Protein AF-A0A3S4AS84-F1 (afdb_monomer)

InterPro domains:
  IPR013962 DASH complex subunit Dam1 [PF08653] (56-110)
  IPR013962 DASH complex subunit Dam1 [PTHR28113] (13-136)

pLDDT: mean 73.97, std 17.54, range [44.81, 98.19]

Secondary structure (DSSP, 8-state):
-------PPP--------------S-----SSSHHHHHHHHHHH-TT-SSTTGGGHHHHHHHHHHHHHHHHHHHHHHHHHHHHHHHHHHHHHHHHHHHHHHHH---TTS--HHHHHHHHHHHHHHHHHHHHHHHHHHHHTTTS---

Organism: NCBI:txid2587410

Solvent-accessible surface area (backbone atoms only — not comparable to full-atom values): 9344 Å² total; per-residue (Å²): 142,79,91,79,83,91,80,84,88,84,81,74,87,77,79,79,82,86,80,86,84,77,79,94,61,86,92,62,99,80,81,73,60,66,68,56,49,54,55,54,52,53,75,72,46,99,75,64,95,47,78,66,67,72,44,52,68,58,52,52,53,48,50,51,54,48,51,54,48,50,55,52,50,54,52,50,51,54,53,49,53,52,51,51,55,47,49,54,52,51,51,52,51,52,48,53,50,50,53,47,64,74,73,48,88,61,90,88,49,94,42,76,63,57,56,50,53,50,52,52,51,51,52,50,51,54,51,52,51,55,48,49,56,56,51,55,68,57,53,66,75,74,70,79,81,133

Mean predicted aligned error: 19.79 Å

Sequence (146 aa):
MAHDGQQPPNPQRRARSTSRSRPTTPLRPSSRSSFRESARSSVQGDSASFPLNAFEPAFAELSDAVADLEANMMHFQLMHESLARFSESFASFLYGLNMNAFCVDFPEGPMTESFRRMKLREEEQQNTSRLAERTAGDVDTETTFM

Foldseek 3Di:
DDDDDDDDDDDDDDPPPPDDDDPPPDPDPDDDVPVVVLLVVLVVDPDDPDSCVSCVVVVVVVVVVVVVVVVVVVVVVVVVVVVVVVCVVVVVVVVVVVVVVVPDDDPPDDDPVNVVVVVVVVVVVVVVVVVVVVVVVVVVVPPPDD

Radius of gyration: 39.07 Å; Cα contacts (8 Å, |Δi|>4): 10; chains: 1; bounding box: 56×68×126 Å

Structure (mmCIF, N/CA/C/O backbone):
data_AF-A0A3S4AS84-F1
#
_entry.id   AF-A0A3S4AS84-F1
#
loop_
_atom_site.group_PDB
_atom_site.id
_atom_site.type_symbol
_atom_site.label_atom_id
_atom_site.label_alt_id
_atom_site.label_comp_id
_atom_site.label_asym_id
_atom_site.label_entity_id
_atom_site.label_seq_id
_atom_site.pdbx_PDB_ins_code
_atom_site.Cartn_x
_atom_site.Cartn_y
_atom_site.Cartn_z
_atom_site.occupancy
_atom_site.B_iso_or_equiv
_atom_site.auth_seq_id
_atom_site.auth_comp_id
_atom_site.auth_asym_id
_atom_site.auth_atom_id
_atom_site.pdbx_PDB_model_num
ATOM 1 N N . MET A 1 1 ? 29.010 -47.053 25.402 1.00 47.22 1 MET A N 1
ATOM 2 C CA . MET A 1 1 ? 29.630 -45.907 26.097 1.00 47.22 1 MET A CA 1
ATOM 3 C C . MET A 1 1 ? 30.829 -45.453 25.286 1.00 47.22 1 MET A C 1
ATOM 5 O O . MET A 1 1 ? 31.869 -46.086 25.354 1.00 47.22 1 MET A O 1
ATOM 9 N N . ALA A 1 2 ? 30.654 -44.408 24.487 1.00 44.81 2 ALA A N 1
ATOM 10 C CA . ALA A 1 2 ? 31.737 -43.609 23.929 1.00 44.81 2 ALA A CA 1
ATOM 11 C C . ALA A 1 2 ? 31.167 -42.193 23.798 1.00 44.81 2 ALA A C 1
ATOM 13 O O . ALA A 1 2 ? 30.209 -41.976 23.060 1.00 44.81 2 ALA A O 1
ATOM 14 N N . HIS A 1 3 ? 31.659 -41.297 24.651 1.00 46.09 3 HIS A N 1
ATOM 15 C CA . HIS A 1 3 ? 31.391 -39.867 24.601 1.00 46.09 3 HIS A CA 1
ATOM 16 C C . HIS A 1 3 ? 32.091 -39.302 23.371 1.00 46.09 3 HIS A C 1
ATOM 18 O O . HIS A 1 3 ? 33.303 -39.475 23.264 1.00 46.09 3 HIS A O 1
ATOM 24 N N . ASP A 1 4 ? 31.362 -38.605 22.500 1.00 47.41 4 ASP A N 1
ATOM 25 C CA . ASP A 1 4 ? 31.987 -37.753 21.494 1.00 47.41 4 ASP A CA 1
ATOM 26 C C . ASP A 1 4 ? 31.524 -36.304 21.658 1.00 47.41 4 ASP A C 1
ATOM 28 O O . ASP A 1 4 ? 30.379 -36.020 22.020 1.00 47.41 4 ASP A O 1
ATOM 32 N N . GLY A 1 5 ? 32.503 -35.417 21.539 1.00 49.56 5 GLY A N 1
ATOM 33 C CA . GLY A 1 5 ? 32.521 -34.082 22.108 1.00 49.56 5 GLY A CA 1
ATOM 34 C C . GLY A 1 5 ? 31.694 -33.051 21.349 1.00 49.56 5 GLY A C 1
ATOM 35 O O . GLY A 1 5 ? 31.587 -33.036 20.127 1.00 49.56 5 GLY A O 1
ATOM 36 N N . GLN A 1 6 ? 31.156 -32.129 22.135 1.00 48.81 6 GLN A N 1
ATOM 37 C CA . GLN A 1 6 ? 30.433 -30.934 21.736 1.00 48.81 6 GLN A CA 1
ATOM 38 C C . GLN A 1 6 ? 31.355 -29.921 21.025 1.00 48.81 6 GLN A C 1
ATOM 40 O O . GLN A 1 6 ? 32.335 -29.461 21.610 1.00 48.81 6 GLN A O 1
ATOM 45 N N . GLN A 1 7 ? 30.994 -29.483 19.816 1.00 54.91 7 GLN A N 1
ATOM 46 C CA . GLN A 1 7 ? 31.508 -28.247 19.210 1.00 54.91 7 GLN A CA 1
ATOM 47 C C . GLN A 1 7 ? 30.380 -27.552 18.425 1.00 54.91 7 GLN A C 1
ATOM 49 O O . GLN A 1 7 ? 29.886 -28.122 17.452 1.00 54.91 7 GLN A O 1
ATOM 54 N N . PRO A 1 8 ? 29.927 -26.344 18.814 1.00 62.72 8 PRO A N 1
ATOM 55 C CA . PRO A 1 8 ? 28.968 -25.590 18.013 1.00 62.72 8 PRO A CA 1
ATOM 56 C C . PRO A 1 8 ? 29.693 -24.745 16.946 1.00 62.72 8 PRO A C 1
ATOM 58 O O . PRO A 1 8 ? 30.693 -24.093 17.264 1.00 62.72 8 PRO A O 1
ATOM 61 N N . PRO A 1 9 ? 29.201 -24.677 15.695 1.00 58.25 9 PRO A N 1
ATOM 62 C CA . PRO A 1 9 ? 29.734 -23.747 14.710 1.00 58.25 9 PRO A CA 1
ATOM 63 C C . PRO A 1 9 ? 29.233 -22.324 14.991 1.00 58.25 9 PRO A C 1
ATOM 65 O O . PRO A 1 9 ? 2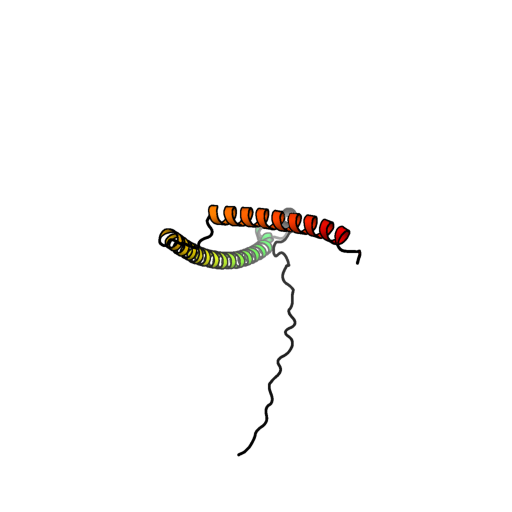8.035 -22.066 15.081 1.00 58.25 9 PRO A O 1
ATOM 68 N N . ASN A 1 10 ? 30.180 -21.398 15.111 1.00 57.09 10 ASN A N 1
ATOM 69 C CA . ASN A 1 10 ? 29.984 -19.956 15.222 1.00 57.09 10 ASN A CA 1
ATOM 70 C C . ASN A 1 10 ? 29.848 -19.330 13.819 1.00 57.09 10 ASN A C 1
ATOM 72 O O . ASN A 1 10 ? 30.829 -19.366 13.071 1.00 57.09 10 ASN A O 1
ATOM 76 N N . PRO A 1 11 ? 28.720 -18.695 13.446 1.00 51.12 11 PRO A N 1
ATOM 77 C CA . PRO A 1 11 ? 28.647 -17.887 12.243 1.00 51.12 11 PRO A CA 1
ATOM 78 C C . PRO A 1 11 ? 28.578 -16.399 12.605 1.00 51.12 11 PRO A C 1
ATOM 80 O O . PRO A 1 11 ? 27.535 -15.839 12.930 1.00 51.12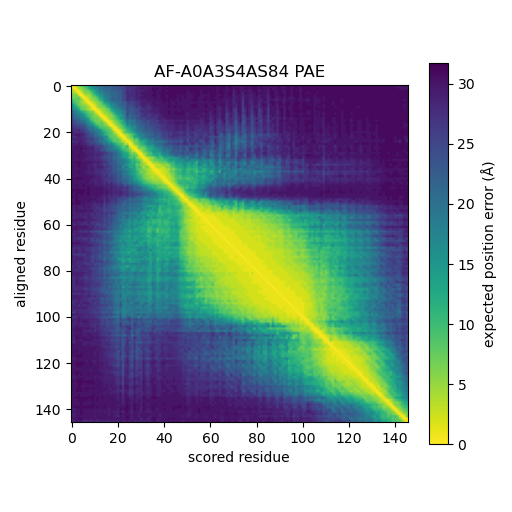 11 PRO A O 1
ATOM 83 N N . GLN A 1 12 ? 29.755 -15.782 12.527 1.00 54.12 12 GLN A N 1
ATOM 84 C CA . GLN A 1 12 ? 30.024 -14.502 11.870 1.00 54.12 12 GLN A CA 1
ATOM 85 C C . GLN A 1 12 ? 28.944 -13.406 11.958 1.00 54.12 12 GLN A C 1
ATOM 87 O O . GLN A 1 12 ? 27.912 -13.416 11.287 1.00 54.12 12 GLN A O 1
ATOM 92 N N . ARG A 1 13 ? 29.313 -12.361 12.711 1.00 47.72 13 ARG A N 1
ATOM 93 C CA . ARG A 1 13 ? 28.830 -10.975 12.638 1.00 47.72 13 ARG A CA 1
ATOM 94 C C . ARG A 1 13 ? 28.326 -10.594 11.236 1.00 47.72 13 ARG A C 1
ATOM 96 O O . ARG A 1 13 ? 29.115 -10.267 10.352 1.00 47.72 13 ARG A O 1
ATOM 103 N N . ARG A 1 14 ? 27.004 -10.536 11.060 1.00 47.28 14 ARG A N 1
ATOM 104 C CA . ARG A 1 14 ? 26.385 -9.834 9.930 1.00 47.28 14 ARG A CA 1
ATOM 105 C C . ARG A 1 14 ? 26.573 -8.331 10.130 1.00 47.28 14 ARG A C 1
ATOM 107 O O . ARG A 1 14 ? 25.855 -7.706 10.907 1.00 47.28 14 ARG A O 1
ATOM 114 N N . ALA A 1 15 ? 27.552 -7.758 9.434 1.00 49.78 15 ALA A N 1
ATOM 115 C CA . ALA A 1 15 ? 27.653 -6.319 9.250 1.00 49.78 15 ALA A CA 1
ATOM 116 C C . ALA A 1 15 ? 26.365 -5.832 8.567 1.00 49.78 15 ALA A C 1
ATOM 118 O O . ALA A 1 15 ? 26.088 -6.155 7.413 1.00 49.78 15 ALA A O 1
ATOM 119 N N . ARG A 1 16 ? 25.531 -5.106 9.314 1.00 49.31 16 ARG A N 1
ATOM 120 C CA . ARG A 1 16 ? 24.284 -4.524 8.820 1.00 49.31 16 ARG A CA 1
ATOM 121 C C . ARG A 1 16 ? 24.652 -3.321 7.954 1.00 49.31 16 ARG A C 1
ATOM 123 O O . ARG A 1 16 ? 24.879 -2.233 8.467 1.00 49.31 16 ARG A O 1
ATOM 130 N N . SER A 1 17 ? 24.753 -3.537 6.647 1.00 51.75 17 SER A N 1
ATOM 131 C CA . SER A 1 17 ? 24.924 -2.484 5.647 1.00 51.75 17 SER A CA 1
ATOM 132 C C . SER A 1 17 ? 23.701 -1.559 5.653 1.00 51.75 17 SER A C 1
ATOM 134 O O . SER A 1 17 ? 22.701 -1.807 4.977 1.00 51.75 17 SER A O 1
ATOM 136 N N . THR A 1 18 ? 23.749 -0.490 6.440 1.00 57.78 18 THR A N 1
ATOM 137 C CA . THR A 1 18 ? 22.790 0.615 6.370 1.00 57.78 18 THR A CA 1
ATOM 138 C C . THR A 1 18 ? 23.146 1.491 5.170 1.00 57.78 18 THR A C 1
ATOM 140 O O . THR A 1 18 ? 23.783 2.528 5.317 1.00 57.78 18 THR A O 1
ATOM 143 N N . SER A 1 19 ? 22.784 1.061 3.960 1.00 57.16 19 SER A N 1
ATOM 144 C CA . SER A 1 19 ? 22.969 1.864 2.745 1.00 57.16 19 SER A CA 1
ATOM 145 C C . SER A 1 19 ? 21.703 1.889 1.889 1.00 57.16 19 SER A C 1
ATOM 147 O O . SER A 1 19 ? 21.710 1.427 0.751 1.00 57.16 19 SER A O 1
ATOM 149 N N . ARG A 1 20 ? 20.579 2.392 2.415 1.00 56.12 20 ARG A N 1
ATOM 150 C CA . ARG A 1 20 ? 19.375 2.612 1.591 1.00 56.12 20 ARG A CA 1
ATOM 151 C C . ARG A 1 20 ? 18.596 3.863 1.990 1.00 56.12 20 ARG A C 1
ATOM 153 O O . ARG A 1 20 ? 17.619 3.791 2.720 1.00 56.12 20 ARG A O 1
ATOM 160 N N . SER A 1 21 ? 19.019 4.990 1.431 1.00 54.78 21 SER A N 1
ATOM 161 C CA . SER A 1 21 ? 18.160 6.143 1.126 1.00 54.78 21 SER A CA 1
ATOM 162 C C . SER A 1 21 ? 18.843 7.014 0.070 1.00 54.78 21 SER A C 1
ATOM 164 O O . SER A 1 21 ? 19.108 8.194 0.273 1.00 54.78 21 SER A O 1
ATOM 166 N N . ARG A 1 22 ? 19.177 6.422 -1.084 1.00 58.25 22 ARG A N 1
ATOM 167 C CA . ARG A 1 22 ? 19.473 7.225 -2.273 1.00 58.25 22 ARG A CA 1
ATOM 168 C C . ARG A 1 22 ? 18.142 7.453 -2.991 1.00 58.25 22 ARG A C 1
ATOM 170 O O . ARG A 1 22 ? 17.546 6.462 -3.406 1.00 58.25 22 ARG A O 1
ATOM 177 N N . PRO A 1 23 ? 17.653 8.697 -3.114 1.00 62.38 23 PRO A N 1
ATOM 178 C CA . PRO A 1 23 ? 16.468 8.985 -3.910 1.00 62.38 23 PRO A CA 1
ATOM 179 C C . PRO A 1 23 ? 16.721 8.532 -5.352 1.00 62.38 23 PRO A C 1
ATOM 181 O O . PRO A 1 23 ? 17.624 9.041 -6.015 1.00 62.38 23 PRO A O 1
ATOM 184 N N . THR A 1 24 ? 15.961 7.552 -5.834 1.00 58.94 24 THR A N 1
ATOM 185 C CA . THR A 1 24 ? 15.987 7.079 -7.229 1.00 58.94 24 THR A CA 1
ATOM 186 C C . THR A 1 24 ? 15.047 7.913 -8.095 1.00 58.94 24 THR A C 1
ATOM 188 O O . THR A 1 24 ? 14.297 7.394 -8.913 1.00 58.94 24 THR A O 1
ATOM 191 N N . THR A 1 25 ? 15.075 9.227 -7.901 1.00 62.94 25 THR A N 1
ATOM 192 C CA . THR A 1 25 ? 14.427 10.190 -8.788 1.00 62.94 25 THR A CA 1
ATOM 193 C C . THR A 1 25 ? 15.500 11.167 -9.235 1.00 62.94 25 THR A C 1
ATOM 195 O O . THR A 1 25 ? 16.051 11.876 -8.384 1.00 62.94 25 THR A O 1
ATOM 198 N N . PRO A 1 26 ? 15.854 11.209 -10.528 1.00 61.00 26 PRO A N 1
ATOM 199 C CA . PRO A 1 26 ? 16.825 12.173 -11.004 1.00 61.00 26 PRO A CA 1
ATOM 200 C C . PRO A 1 26 ? 16.255 13.584 -10.833 1.00 61.00 26 PRO A C 1
ATOM 202 O O . PRO A 1 26 ? 15.423 14.042 -11.609 1.00 61.00 26 PRO A O 1
ATOM 205 N N . LEU A 1 27 ? 16.753 14.314 -9.836 1.00 55.88 27 LEU A N 1
ATOM 206 C CA . LEU A 1 27 ? 16.770 15.772 -9.874 1.00 55.88 27 LEU A CA 1
ATOM 207 C C . LEU A 1 27 ? 17.838 16.186 -10.891 1.00 55.88 27 LEU A C 1
ATOM 209 O O . LEU A 1 27 ? 18.951 16.565 -10.530 1.00 55.88 27 LEU A O 1
ATOM 213 N N . ARG A 1 28 ? 17.526 16.064 -12.183 1.00 54.44 28 ARG A N 1
ATOM 214 C CA . ARG A 1 28 ? 18.351 16.649 -13.240 1.00 54.44 28 ARG A CA 1
ATOM 215 C C . ARG A 1 28 ? 17.449 17.303 -14.285 1.00 54.44 28 ARG A C 1
ATOM 217 O O . ARG A 1 28 ? 16.793 16.593 -15.042 1.00 54.44 28 ARG A O 1
ATOM 224 N N . PRO A 1 29 ? 17.404 18.643 -14.373 1.00 51.47 29 PR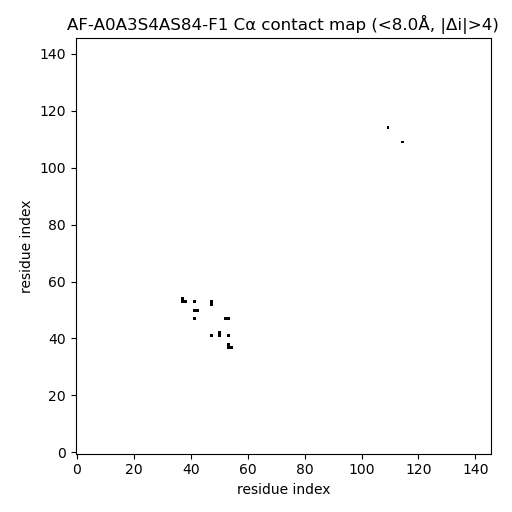O A N 1
ATOM 225 C CA . PRO A 1 29 ? 16.826 19.293 -15.534 1.00 51.47 29 PRO A CA 1
ATOM 226 C C . PRO A 1 29 ? 17.799 19.086 -16.698 1.00 51.47 29 PRO A C 1
ATOM 228 O O . PRO A 1 29 ? 18.828 19.750 -16.808 1.00 51.47 29 PRO A O 1
ATOM 231 N N . SER A 1 30 ? 17.523 18.107 -17.552 1.00 53.81 30 SER A N 1
ATOM 232 C CA . SER A 1 30 ? 18.325 17.817 -18.745 1.00 53.81 30 SER A CA 1
ATOM 233 C C . SER A 1 30 ? 17.408 17.385 -19.881 1.00 53.81 30 SER A C 1
ATOM 235 O O . SER A 1 30 ? 17.421 16.237 -20.299 1.00 53.81 30 SER A O 1
ATOM 237 N N . SER A 1 31 ? 16.555 18.296 -20.359 1.00 52.25 31 SER A N 1
ATOM 238 C CA . SER A 1 31 ? 15.618 17.953 -21.447 1.00 52.25 31 SER A CA 1
ATOM 239 C C . SER A 1 31 ? 15.392 19.055 -22.482 1.00 52.25 31 SER A C 1
ATOM 241 O O . SER A 1 31 ? 14.529 18.907 -23.336 1.00 52.25 31 SER A O 1
ATOM 243 N N . ARG A 1 32 ? 16.137 20.171 -22.456 1.00 54.00 32 ARG A N 1
ATOM 244 C CA . ARG A 1 32 ? 15.950 21.247 -23.458 1.00 54.00 32 ARG A CA 1
ATOM 245 C C . ARG A 1 32 ? 17.177 21.606 -24.295 1.00 54.00 32 ARG A C 1
ATOM 247 O O . ARG A 1 32 ? 16.991 22.167 -25.371 1.00 54.00 32 ARG A O 1
ATOM 254 N N . SER A 1 33 ? 18.400 21.269 -23.871 1.00 52.34 33 SER A N 1
ATOM 255 C CA . SER A 1 33 ? 19.608 21.571 -24.664 1.00 52.34 33 SER A CA 1
ATOM 256 C C . SER A 1 33 ? 20.134 20.386 -25.484 1.00 52.34 33 SER A C 1
ATOM 258 O O . SER A 1 33 ? 20.609 20.614 -26.594 1.00 52.34 33 SER A O 1
ATOM 260 N N . SER A 1 34 ? 19.996 19.140 -25.010 1.00 56.34 34 SER A N 1
ATOM 261 C CA . SER A 1 34 ? 20.546 17.939 -25.670 1.00 56.34 34 SER A CA 1
ATOM 262 C C . SER A 1 34 ? 19.867 17.616 -27.005 1.00 56.34 34 SER A C 1
ATOM 264 O O . SER A 1 34 ? 20.544 17.382 -28.006 1.00 56.34 34 SER A O 1
ATOM 266 N N . PHE A 1 35 ? 18.536 17.717 -27.067 1.00 57.03 35 PHE A N 1
ATOM 267 C CA . PHE A 1 35 ? 17.785 17.574 -28.322 1.00 57.03 35 PHE A CA 1
ATOM 268 C C . PHE A 1 35 ? 18.139 18.666 -29.340 1.00 57.03 35 PHE A C 1
ATOM 270 O O . PHE A 1 35 ? 18.274 18.392 -30.531 1.00 57.03 35 PHE A O 1
ATOM 277 N N . ARG A 1 36 ? 18.344 19.909 -28.877 1.00 63.50 36 ARG A N 1
ATOM 278 C CA . ARG A 1 36 ? 18.749 21.021 -29.749 1.00 63.50 36 ARG A CA 1
ATOM 279 C C . ARG A 1 36 ? 20.197 20.907 -30.223 1.00 63.50 36 ARG A C 1
ATOM 281 O O . ARG A 1 36 ? 20.478 21.411 -31.299 1.00 63.50 36 ARG A O 1
ATOM 288 N N . GLU A 1 37 ? 21.111 20.314 -29.446 1.00 62.81 37 GLU A N 1
ATOM 289 C CA . GLU A 1 37 ? 22.501 20.012 -29.863 1.00 62.81 37 GLU A CA 1
ATOM 290 C C . GLU A 1 37 ? 22.557 18.938 -30.949 1.00 62.81 37 GLU A C 1
ATOM 292 O O . GLU A 1 37 ? 23.186 19.130 -31.986 1.00 62.81 37 GLU A O 1
ATOM 297 N N . SER A 1 38 ? 21.810 17.854 -30.764 1.00 60.69 38 SER A N 1
ATOM 298 C CA . SER A 1 38 ? 21.788 16.752 -31.730 1.00 60.69 38 SER A CA 1
ATOM 299 C C . SER A 1 38 ? 21.177 17.190 -33.069 1.00 60.69 38 SER A C 1
ATOM 301 O O . SER A 1 38 ? 21.725 16.910 -34.132 1.00 60.69 38 SER A O 1
ATOM 303 N N . ALA A 1 39 ? 20.101 17.989 -33.027 1.00 62.84 39 ALA A N 1
ATOM 304 C CA . ALA A 1 39 ? 19.483 18.548 -34.228 1.00 62.84 39 ALA A CA 1
ATOM 305 C C . ALA A 1 39 ? 20.408 19.523 -34.982 1.00 62.84 39 ALA A C 1
ATOM 307 O O . ALA A 1 39 ? 20.496 19.452 -36.204 1.00 62.84 39 ALA A O 1
ATOM 308 N N . ARG A 1 40 ? 21.141 20.409 -34.290 1.00 64.44 40 ARG A N 1
ATOM 309 C CA . ARG A 1 40 ? 22.065 21.344 -34.963 1.00 64.44 40 ARG A CA 1
ATOM 310 C C . ARG A 1 40 ? 23.305 20.648 -35.531 1.00 64.44 40 ARG A C 1
ATOM 312 O O . ARG A 1 40 ? 23.739 21.006 -36.619 1.00 64.44 40 ARG A O 1
ATOM 319 N N . SER A 1 41 ? 23.806 19.605 -34.866 1.00 61.91 41 SER A N 1
ATOM 320 C CA . SER A 1 41 ? 24.903 18.779 -35.388 1.00 61.91 41 SER A CA 1
ATOM 321 C C . SER A 1 41 ? 24.506 18.022 -36.663 1.00 61.91 41 SER A C 1
ATOM 323 O O . SER A 1 41 ? 25.311 17.945 -37.587 1.00 61.91 41 SER A O 1
ATOM 325 N N . SER A 1 42 ? 23.253 17.555 -36.763 1.00 59.69 42 SER A N 1
ATOM 326 C CA . SER A 1 42 ? 22.742 16.851 -37.952 1.00 59.69 42 SER A CA 1
ATOM 327 C C . SER A 1 42 ? 22.638 17.717 -39.216 1.00 59.69 42 SER A C 1
ATOM 329 O O . SER A 1 42 ? 22.707 17.193 -40.322 1.00 59.69 42 SER A O 1
ATOM 331 N N . VAL A 1 43 ? 22.500 19.040 -39.066 1.00 60.19 43 VAL A N 1
ATOM 332 C CA . VAL A 1 43 ? 22.392 19.995 -40.187 1.00 60.19 43 VAL A CA 1
ATOM 333 C C . VAL A 1 43 ? 23.770 20.497 -40.641 1.00 60.19 43 VAL A C 1
ATOM 335 O O . VAL A 1 43 ? 23.907 21.012 -41.746 1.00 60.19 43 VAL A O 1
ATOM 338 N N . GLN A 1 44 ? 24.802 20.348 -39.805 1.00 60.69 44 GLN A N 1
ATOM 339 C CA . GLN A 1 44 ? 26.126 20.939 -40.026 1.00 60.69 44 GLN A CA 1
ATOM 340 C C . GLN A 1 44 ? 27.188 19.927 -40.506 1.00 60.69 44 GLN A C 1
ATOM 342 O O . GLN A 1 44 ? 28.303 20.331 -40.829 1.00 60.69 44 GLN A O 1
ATOM 347 N N . GLY A 1 45 ? 26.846 18.632 -40.576 1.00 57.94 45 GLY A N 1
ATOM 348 C CA . GLY A 1 45 ? 27.691 17.556 -41.107 1.00 57.94 45 GLY A CA 1
ATOM 349 C C . GLY A 1 45 ? 27.222 17.065 -42.482 1.00 57.94 45 GLY A C 1
ATOM 350 O O . GLY A 1 45 ? 26.178 16.429 -42.596 1.00 57.94 45 GLY A O 1
ATOM 351 N N . ASP A 1 46 ? 28.020 17.337 -43.512 1.00 59.03 46 ASP A N 1
ATOM 352 C CA . ASP A 1 46 ? 27.784 17.100 -44.949 1.00 59.03 46 ASP A CA 1
ATOM 353 C C . ASP A 1 46 ? 27.802 15.610 -45.391 1.00 59.03 46 ASP A C 1
ATOM 3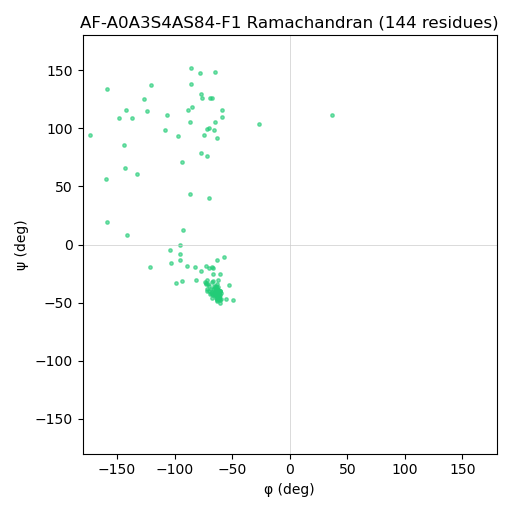55 O O . ASP A 1 46 ? 28.373 15.259 -46.419 1.00 59.03 46 ASP A O 1
ATOM 359 N N . SER A 1 47 ? 27.241 14.675 -44.610 1.00 55.50 47 SER A N 1
ATOM 360 C CA . SER A 1 47 ? 27.287 13.240 -44.968 1.00 55.50 47 SER A CA 1
ATOM 361 C C . SER A 1 47 ? 26.234 12.324 -44.327 1.00 55.50 47 SER A C 1
ATOM 363 O O . SER A 1 47 ? 26.398 11.103 -44.327 1.00 55.50 47 SER A O 1
ATOM 365 N N . ALA A 1 48 ? 25.121 12.845 -43.806 1.00 57.81 48 ALA A N 1
ATOM 366 C CA . ALA A 1 48 ? 24.027 11.983 -43.355 1.00 57.81 48 ALA A CA 1
ATOM 367 C C . ALA A 1 48 ? 23.079 11.668 -44.525 1.00 57.81 48 ALA A C 1
ATOM 369 O O . ALA A 1 48 ? 22.263 12.499 -44.915 1.00 57.81 48 ALA A O 1
ATOM 370 N N . SER A 1 49 ? 23.147 10.443 -45.060 1.00 60.66 49 SER A N 1
ATOM 371 C CA . SER A 1 49 ? 22.258 9.955 -46.131 1.00 60.66 49 SER A CA 1
ATOM 372 C C . SER A 1 49 ? 20.759 10.030 -45.791 1.00 60.66 49 SER A C 1
ATOM 374 O O . SER A 1 49 ? 19.944 9.850 -46.688 1.00 60.66 49 SER A O 1
ATOM 376 N N . PHE A 1 50 ? 20.374 10.299 -44.542 1.00 61.69 50 PHE A N 1
ATOM 377 C CA . PHE A 1 50 ? 19.023 10.690 -44.144 1.00 61.69 50 PHE A CA 1
ATOM 378 C C . PHE A 1 50 ? 19.108 11.406 -42.779 1.00 61.69 50 PHE A C 1
ATOM 380 O O . PHE A 1 50 ? 19.749 10.878 -41.868 1.00 61.69 50 PHE A O 1
ATOM 387 N N . PRO A 1 51 ? 18.451 12.564 -42.578 1.00 65.31 51 PRO A N 1
ATOM 388 C CA . PRO A 1 51 ? 18.538 13.346 -41.335 1.00 65.31 51 PRO A CA 1
ATOM 389 C C . PRO A 1 51 ? 17.988 12.622 -40.090 1.00 65.31 51 PRO A C 1
ATOM 391 O O . PRO A 1 51 ? 18.253 13.045 -38.968 1.00 65.31 51 PRO A O 1
ATOM 394 N N . LEU A 1 52 ? 17.249 11.518 -40.263 1.00 68.69 52 LEU A N 1
ATOM 395 C CA . LEU A 1 52 ? 16.733 10.698 -39.161 1.00 68.69 52 LEU A CA 1
ATOM 396 C C . LEU A 1 52 ? 17.786 9.783 -38.521 1.00 68.69 52 LEU A C 1
ATOM 398 O O . LEU A 1 52 ? 17.647 9.438 -37.350 1.00 68.69 52 LEU A O 1
ATOM 402 N N . ASN A 1 53 ? 18.858 9.445 -39.241 1.00 71.75 53 ASN A N 1
ATOM 403 C CA . ASN A 1 53 ? 19.906 8.554 -38.729 1.00 71.75 53 ASN A CA 1
ATOM 404 C C . ASN A 1 53 ? 20.686 9.191 -37.565 1.00 71.75 53 ASN A C 1
ATOM 406 O O . ASN A 1 53 ? 21.266 8.493 -36.743 1.00 71.75 53 ASN A O 1
ATOM 410 N N . ALA A 1 54 ? 20.652 10.522 -37.434 1.00 77.06 54 ALA A N 1
ATOM 411 C CA . ALA A 1 54 ? 21.233 11.227 -36.292 1.00 77.06 54 ALA A CA 1
ATOM 412 C C . ALA A 1 54 ? 20.498 10.952 -34.962 1.00 77.06 54 ALA A C 1
ATOM 414 O O . ALA A 1 54 ? 21.064 11.189 -33.895 1.00 77.06 54 ALA A O 1
ATOM 415 N N . PHE A 1 55 ? 19.250 10.464 -35.003 1.00 78.56 55 PHE A N 1
ATOM 416 C CA . PHE A 1 55 ? 18.441 10.180 -33.809 1.00 78.56 55 PHE A CA 1
ATOM 417 C C . PHE A 1 55 ? 18.501 8.724 -33.352 1.00 78.56 55 PHE A C 1
ATOM 419 O O . PHE A 1 55 ? 18.014 8.419 -32.267 1.00 78.56 55 PHE A O 1
ATOM 426 N N . GLU A 1 56 ? 19.112 7.836 -34.133 1.00 82.94 56 GLU A N 1
ATOM 427 C CA . GLU A 1 56 ? 19.264 6.420 -33.797 1.00 82.94 56 GLU A CA 1
ATOM 428 C C . GLU A 1 56 ? 19.824 6.172 -32.378 1.00 82.94 56 GLU A C 1
ATOM 430 O O . GLU A 1 56 ? 19.177 5.446 -31.619 1.00 82.94 56 GLU A O 1
ATOM 435 N N . PRO A 1 57 ? 20.915 6.832 -31.925 1.00 83.75 57 PRO A N 1
ATOM 436 C CA . PRO A 1 57 ? 21.399 6.651 -30.553 1.00 83.75 57 PRO A CA 1
ATOM 437 C C . PRO A 1 57 ? 20.434 7.200 -29.488 1.00 83.75 57 PRO A C 1
ATOM 439 O O . PRO A 1 57 ? 20.339 6.640 -28.400 1.00 83.75 57 PRO A O 1
ATOM 442 N N . ALA A 1 58 ? 19.685 8.264 -29.794 1.00 86.19 58 ALA A N 1
ATOM 443 C CA . ALA A 1 58 ? 18.714 8.842 -28.864 1.00 86.19 58 ALA A CA 1
ATOM 444 C C . ALA A 1 58 ? 17.463 7.961 -28.714 1.00 86.19 58 ALA A C 1
ATOM 446 O O . ALA A 1 58 ? 16.884 7.894 -27.631 1.00 86.19 58 ALA A O 1
ATOM 447 N N . PHE A 1 59 ? 17.045 7.272 -29.780 1.00 87.69 59 PHE A N 1
ATOM 448 C CA . PHE A 1 59 ? 15.957 6.298 -29.707 1.00 87.69 59 PHE A CA 1
ATOM 449 C C . PHE A 1 59 ? 16.358 5.042 -28.935 1.00 87.69 59 PHE A C 1
ATOM 451 O O . PHE A 1 59 ? 15.529 4.536 -28.185 1.00 87.69 59 PHE A O 1
ATOM 458 N N . ALA A 1 60 ? 17.611 4.593 -29.055 1.00 89.81 60 ALA A N 1
ATOM 459 C CA . ALA A 1 60 ? 18.133 3.487 -28.253 1.00 89.81 60 ALA A CA 1
ATOM 460 C C . ALA A 1 60 ? 18.167 3.830 -26.749 1.00 89.81 60 ALA A C 1
ATOM 462 O O . ALA A 1 60 ? 17.667 3.070 -25.923 1.00 89.81 60 ALA A O 1
ATOM 463 N N . GLU A 1 61 ? 18.662 5.018 -26.382 1.00 90.44 61 GLU A N 1
ATOM 464 C CA . GLU A 1 61 ? 18.652 5.466 -24.980 1.00 90.44 61 GLU A CA 1
ATOM 465 C C . GLU A 1 61 ? 17.220 5.640 -24.448 1.00 90.44 61 GLU A C 1
ATOM 467 O O . GLU A 1 61 ? 16.919 5.282 -23.308 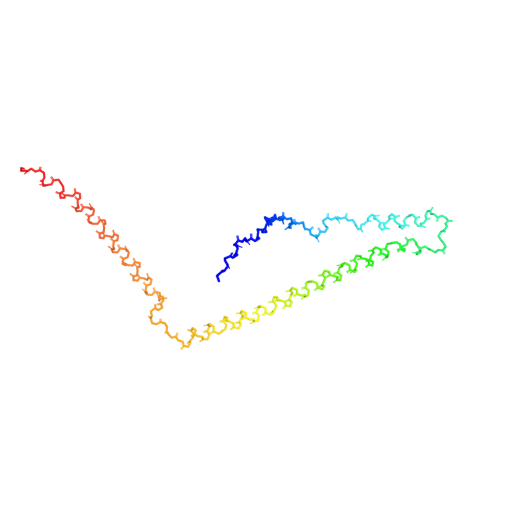1.00 90.44 61 GLU A O 1
ATOM 472 N N . LEU A 1 62 ? 16.305 6.152 -25.280 1.00 93.00 62 LEU A N 1
ATOM 473 C CA . LEU A 1 62 ? 14.896 6.259 -24.914 1.00 93.00 62 LEU A CA 1
ATOM 474 C C . LEU A 1 62 ? 14.261 4.881 -24.695 1.00 93.00 62 LEU A C 1
ATOM 476 O O . LEU A 1 62 ? 13.496 4.732 -23.744 1.00 93.00 62 L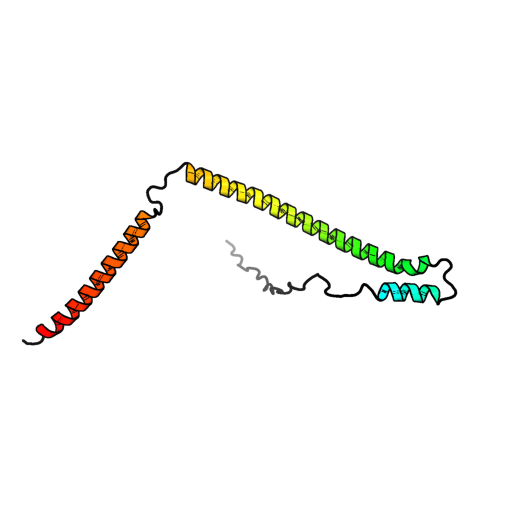EU A O 1
ATOM 480 N N . SER A 1 63 ? 14.551 3.886 -25.540 1.00 94.75 63 SER A N 1
ATOM 481 C CA . SER A 1 63 ? 14.009 2.536 -25.356 1.00 94.75 63 SER A CA 1
ATOM 482 C C . SER A 1 63 ? 14.501 1.895 -24.064 1.00 94.75 63 SER A C 1
ATOM 484 O O . SER A 1 63 ? 13.690 1.307 -23.351 1.00 94.75 63 SER A O 1
ATOM 486 N N . ASP A 1 64 ? 15.773 2.082 -23.712 1.00 95.31 64 ASP A N 1
ATOM 487 C CA . ASP A 1 64 ? 16.325 1.588 -22.447 1.00 95.31 64 ASP A CA 1
ATOM 488 C C . ASP A 1 64 ? 15.669 2.294 -21.251 1.00 95.31 64 ASP A C 1
ATOM 490 O O . ASP A 1 64 ? 15.228 1.649 -20.301 1.00 95.31 64 ASP A O 1
ATOM 494 N N . ALA A 1 65 ? 15.495 3.618 -21.326 1.00 94.50 65 ALA A N 1
ATOM 495 C CA . ALA A 1 65 ? 14.813 4.383 -20.285 1.00 94.50 65 ALA A CA 1
ATOM 496 C C . ALA A 1 65 ? 13.334 3.981 -20.119 1.00 94.50 65 ALA A C 1
ATOM 498 O O . ALA A 1 65 ? 12.804 4.006 -19.005 1.00 94.50 65 ALA A O 1
ATOM 499 N N . VAL A 1 66 ? 12.651 3.611 -21.208 1.00 95.94 66 VAL A N 1
ATOM 500 C CA . VAL A 1 66 ? 11.275 3.093 -21.165 1.00 95.94 66 VAL A CA 1
ATOM 501 C C . VAL A 1 66 ? 11.238 1.679 -20.586 1.00 95.94 66 VAL A C 1
ATOM 503 O O . VAL A 1 66 ? 10.346 1.397 -19.791 1.00 95.94 66 VAL A O 1
ATOM 506 N N . ALA A 1 67 ? 12.212 0.824 -20.903 1.00 95.94 67 ALA A N 1
ATOM 507 C CA . ALA A 1 67 ? 12.331 -0.503 -20.300 1.00 95.94 67 ALA A CA 1
ATOM 508 C C . ALA A 1 67 ? 12.572 -0.414 -18.780 1.00 95.94 67 ALA A C 1
ATOM 510 O O . ALA A 1 67 ? 11.928 -1.114 -17.995 1.00 95.94 67 ALA A O 1
ATOM 511 N N . ASP A 1 68 ? 13.423 0.515 -18.338 1.00 95.56 68 ASP A N 1
ATOM 512 C CA . ASP A 1 68 ? 13.622 0.805 -16.915 1.00 95.56 68 ASP A CA 1
ATOM 513 C C . ASP A 1 68 ? 12.339 1.340 -16.257 1.00 95.56 68 ASP A C 1
ATOM 515 O O . ASP A 1 68 ? 12.007 0.989 -15.118 1.00 95.56 68 ASP A O 1
ATOM 519 N N . LEU A 1 69 ? 11.588 2.195 -16.956 1.00 95.75 69 LEU A N 1
ATOM 520 C CA . LEU A 1 69 ? 10.303 2.696 -16.471 1.00 95.75 69 LEU A CA 1
ATOM 521 C C . LEU A 1 69 ? 9.273 1.566 -16.335 1.00 95.75 69 LEU A C 1
ATOM 523 O O . LEU A 1 69 ? 8.581 1.506 -15.319 1.00 95.75 69 LEU A O 1
ATOM 527 N N . GLU A 1 70 ? 9.197 0.660 -17.309 1.00 96.19 70 GLU A N 1
ATOM 528 C CA . GLU A 1 70 ? 8.331 -0.521 -17.279 1.00 96.19 70 GLU A CA 1
ATOM 529 C C . GLU A 1 70 ? 8.667 -1.412 -16.082 1.00 96.19 70 GLU A C 1
ATOM 531 O O . GLU A 1 70 ? 7.779 -1.769 -15.302 1.00 96.19 70 GLU A O 1
ATOM 536 N N . ALA A 1 71 ? 9.956 -1.690 -15.862 1.00 95.31 71 ALA A N 1
ATOM 537 C CA . ALA A 1 71 ? 10.408 -2.432 -14.695 1.00 95.31 71 ALA A CA 1
ATOM 538 C C . ALA A 1 71 ? 9.931 -1.769 -13.396 1.00 95.31 71 ALA A C 1
ATOM 540 O O . ALA A 1 71 ? 9.356 -2.438 -12.535 1.00 95.31 71 ALA A O 1
ATOM 541 N N . ASN A 1 72 ? 10.086 -0.450 -13.258 1.00 94.19 72 ASN A N 1
ATOM 542 C CA . ASN A 1 72 ? 9.603 0.276 -12.083 1.00 94.19 72 ASN A CA 1
ATOM 543 C C . ASN A 1 72 ? 8.072 0.214 -11.936 1.00 94.19 72 ASN A C 1
ATOM 545 O O . ASN A 1 72 ? 7.573 0.021 -10.826 1.00 94.19 72 ASN A O 1
ATOM 549 N N . MET A 1 73 ? 7.317 0.324 -13.033 1.00 95.56 73 MET A N 1
ATOM 550 C CA . MET A 1 73 ? 5.854 0.218 -13.017 1.00 95.56 73 MET A CA 1
ATOM 551 C C . MET A 1 73 ? 5.373 -1.163 -12.565 1.00 95.56 73 MET A C 1
ATOM 553 O O . MET A 1 73 ? 4.446 -1.239 -11.757 1.00 95.56 73 MET A O 1
ATOM 557 N N . MET A 1 74 ? 6.041 -2.241 -12.981 1.00 97.19 74 MET A N 1
ATOM 558 C CA . MET A 1 74 ? 5.732 -3.590 -12.493 1.00 97.19 74 MET A CA 1
ATOM 559 C C . MET A 1 74 ? 5.921 -3.711 -10.974 1.00 97.19 74 MET A C 1
ATOM 561 O O . MET A 1 74 ? 5.088 -4.301 -10.284 1.00 97.19 74 MET A O 1
ATOM 565 N N . HIS A 1 75 ? 6.976 -3.104 -10.417 1.00 93.88 75 HIS A N 1
ATOM 566 C CA . HIS A 1 75 ? 7.184 -3.089 -8.965 1.00 93.88 75 HIS A CA 1
ATOM 567 C C . HIS A 1 75 ? 6.078 -2.311 -8.243 1.00 93.88 75 HIS A C 1
ATOM 569 O O . HIS A 1 75 ? 5.577 -2.768 -7.214 1.00 93.88 75 HIS A O 1
ATOM 575 N N . PHE A 1 76 ? 5.662 -1.158 -8.779 1.00 95.56 76 PHE A N 1
ATOM 576 C CA . PHE A 1 76 ? 4.532 -0.407 -8.227 1.00 95.56 76 PHE A CA 1
ATOM 577 C C . PHE A 1 76 ? 3.239 -1.213 -8.249 1.00 95.56 76 PHE A C 1
ATOM 579 O O . PHE A 1 76 ? 2.502 -1.191 -7.264 1.00 95.56 76 PHE A O 1
ATOM 586 N N . GLN A 1 77 ? 2.989 -1.961 -9.321 1.00 96.12 77 GLN A N 1
ATOM 587 C CA . GLN A 1 77 ? 1.815 -2.815 -9.426 1.00 96.12 77 GLN A CA 1
ATOM 588 C C . GLN A 1 77 ? 1.807 -3.900 -8.341 1.00 96.12 77 GLN A C 1
ATOM 590 O O . GLN A 1 77 ? 0.806 -4.043 -7.641 1.00 96.12 77 GLN A O 1
ATOM 595 N N . LEU A 1 78 ? 2.934 -4.586 -8.122 1.00 94.88 78 LEU A N 1
ATOM 596 C CA . LEU A 1 78 ? 3.069 -5.581 -7.049 1.00 94.88 78 LEU A CA 1
ATOM 597 C C . LEU A 1 78 ? 2.861 -4.967 -5.655 1.00 94.88 78 LEU A C 1
ATOM 599 O O . LEU A 1 78 ? 2.170 -5.542 -4.810 1.00 94.88 78 LEU A O 1
ATOM 603 N N . MET A 1 79 ? 3.432 -3.785 -5.401 1.00 96.69 79 MET A N 1
ATOM 604 C CA . MET A 1 79 ? 3.241 -3.075 -4.129 1.00 96.69 79 MET A CA 1
ATOM 605 C C . MET A 1 79 ? 1.781 -2.668 -3.917 1.00 96.69 79 MET A C 1
ATOM 607 O O . MET A 1 79 ? 1.251 -2.831 -2.817 1.00 96.69 79 MET A O 1
ATOM 611 N N . HIS A 1 80 ? 1.124 -2.166 -4.962 1.00 97.12 80 HIS A N 1
ATOM 612 C CA . HIS A 1 80 ? -0.283 -1.789 -4.915 1.00 97.12 80 HIS A CA 1
ATOM 613 C C . HIS A 1 80 ? -1.173 -3.000 -4.621 1.00 97.12 80 HIS A C 1
ATOM 615 O O . HIS A 1 80 ? -2.053 -2.932 -3.768 1.00 97.12 80 HIS A O 1
ATOM 621 N N . GLU A 1 81 ? -0.916 -4.127 -5.279 1.00 97.00 81 GLU A N 1
ATOM 622 C CA . GLU A 1 81 ? -1.656 -5.369 -5.067 1.00 97.00 81 GLU A CA 1
ATOM 623 C C . GLU A 1 81 ? -1.498 -5.898 -3.630 1.00 97.00 81 GLU A C 1
ATOM 625 O O . GLU A 1 81 ? -2.466 -6.345 -3.013 1.00 97.00 81 GLU A O 1
ATOM 630 N N . SER A 1 82 ? -0.293 -5.791 -3.062 1.00 96.56 82 SER A N 1
ATOM 631 C CA . SER A 1 82 ? -0.025 -6.118 -1.656 1.00 96.56 82 SER A CA 1
ATOM 632 C C . SER A 1 82 ? -0.813 -5.218 -0.696 1.00 96.56 82 SER A C 1
ATOM 634 O O . SER A 1 82 ? -1.468 -5.714 0.224 1.00 96.56 82 SER A O 1
ATOM 636 N N . LEU A 1 83 ? -0.818 -3.901 -0.937 1.00 97.25 83 LEU A N 1
ATOM 637 C CA . LEU A 1 83 ? -1.557 -2.943 -0.112 1.00 97.25 83 LEU A CA 1
ATOM 638 C C . LEU A 1 83 ? -3.067 -3.170 -0.202 1.00 97.25 83 LEU A C 1
ATOM 640 O O . LEU A 1 83 ? -3.736 -3.131 0.825 1.00 97.25 83 LEU A O 1
ATOM 644 N N . ALA A 1 84 ? -3.593 -3.451 -1.395 1.00 97.81 84 ALA A N 1
ATOM 645 C CA . ALA A 1 84 ? -5.008 -3.745 -1.599 1.00 97.81 84 ALA A CA 1
ATOM 646 C C . ALA A 1 84 ? -5.449 -5.004 -0.833 1.00 97.81 84 ALA A C 1
ATOM 648 O O . ALA A 1 84 ? -6.453 -4.977 -0.126 1.00 97.81 84 ALA A O 1
ATOM 649 N N . ARG A 1 85 ? -4.664 -6.091 -0.886 1.00 97.19 85 ARG A N 1
ATOM 650 C CA . ARG A 1 85 ? -4.952 -7.298 -0.087 1.00 97.19 85 ARG A CA 1
ATOM 651 C C . ARG A 1 85 ? -4.869 -7.040 1.415 1.00 97.19 85 ARG A C 1
ATOM 653 O O . ARG A 1 85 ? -5.675 -7.567 2.185 1.00 97.19 85 ARG A O 1
ATOM 660 N N . PHE A 1 86 ? -3.895 -6.239 1.846 1.00 98.00 86 PHE A N 1
ATOM 661 C CA . PHE A 1 86 ? -3.779 -5.838 3.245 1.00 98.00 86 PHE A CA 1
ATOM 662 C C . PHE A 1 86 ? -4.988 -5.013 3.692 1.00 98.00 86 PHE A C 1
ATOM 664 O O . PHE A 1 86 ? -5.554 -5.299 4.745 1.00 98.00 86 PHE A O 1
ATOM 671 N N . SER A 1 87 ? -5.399 -4.012 2.911 1.00 97.62 87 SER A N 1
ATOM 672 C CA . SER A 1 87 ? -6.512 -3.134 3.269 1.00 97.62 87 SER A CA 1
ATOM 673 C C . SER A 1 87 ? -7.832 -3.894 3.320 1.00 97.62 87 SER A C 1
ATOM 675 O O . SER A 1 87 ? -8.606 -3.673 4.244 1.00 97.62 87 SER A O 1
ATOM 677 N N . GLU A 1 88 ? -8.055 -4.848 2.416 1.00 97.56 88 GLU A N 1
ATOM 678 C CA . GLU A 1 88 ? -9.207 -5.751 2.457 1.00 97.56 88 GLU A CA 1
ATOM 679 C C . GLU A 1 88 ? -9.225 -6.601 3.737 1.00 97.56 88 GLU A C 1
ATOM 681 O O . GLU A 1 88 ? -10.238 -6.675 4.440 1.00 97.56 88 GLU A O 1
ATOM 686 N N . SER A 1 89 ? -8.079 -7.188 4.093 1.00 97.00 89 SER A N 1
ATOM 687 C CA . SER A 1 89 ? -7.940 -7.999 5.309 1.00 97.00 89 SER A CA 1
ATOM 688 C C . SER A 1 89 ? -8.139 -7.160 6.576 1.00 97.00 89 SER A C 1
ATOM 690 O O . SER A 1 89 ? -8.846 -7.566 7.499 1.00 97.00 89 SER A O 1
ATOM 692 N N . PHE A 1 90 ? -7.551 -5.963 6.619 1.00 98.19 90 PHE A N 1
ATOM 693 C CA . PHE A 1 90 ? -7.648 -5.053 7.757 1.00 98.19 90 PHE A CA 1
ATOM 694 C C . PHE A 1 90 ? -9.054 -4.458 7.903 1.00 98.19 90 PHE A C 1
ATOM 696 O O . PHE A 1 90 ? -9.572 -4.380 9.015 1.00 98.19 90 PHE A O 1
ATOM 703 N N . ALA A 1 91 ? -9.708 -4.101 6.795 1.00 98.06 91 ALA A N 1
ATOM 704 C CA . ALA A 1 91 ? -11.095 -3.648 6.800 1.00 98.06 91 ALA A CA 1
ATOM 705 C C . ALA A 1 91 ? -12.035 -4.751 7.298 1.00 98.06 91 ALA A C 1
ATOM 707 O O . ALA A 1 91 ? -12.898 -4.482 8.129 1.00 98.06 91 ALA A O 1
ATOM 708 N N . SER A 1 92 ? -11.827 -5.998 6.866 1.00 97.12 92 SER A N 1
ATOM 709 C CA . SER A 1 92 ? -12.600 -7.152 7.342 1.00 97.12 92 SER A CA 1
ATOM 710 C C . SER A 1 92 ? -12.395 -7.401 8.840 1.00 97.12 92 SER A C 1
ATOM 712 O O . SER A 1 92 ? -13.357 -7.646 9.567 1.00 97.12 92 SER A O 1
ATOM 714 N N . PHE A 1 93 ? -11.158 -7.271 9.328 1.00 97.69 93 PHE A N 1
ATOM 715 C CA . PHE A 1 93 ? -10.840 -7.346 10.756 1.00 97.69 93 PHE A CA 1
ATOM 716 C C . PHE A 1 93 ? -11.559 -6.259 11.568 1.00 97.69 93 PHE A C 1
ATOM 718 O O . PHE A 1 93 ? -12.230 -6.570 12.553 1.00 97.69 93 PHE A O 1
ATOM 725 N N . LEU A 1 94 ? -11.473 -4.994 11.139 1.00 97.06 94 LEU A N 1
ATOM 726 C CA . LEU A 1 94 ? -12.170 -3.885 11.796 1.00 97.06 94 LEU A CA 1
ATOM 727 C C . LEU A 1 94 ? -13.690 -4.031 11.716 1.00 97.06 94 LEU A C 1
ATOM 729 O O . LEU A 1 94 ? -14.385 -3.691 12.668 1.00 97.06 94 LEU A O 1
ATOM 733 N N . TYR A 1 95 ? -14.218 -4.552 10.611 1.00 96.62 95 TYR A N 1
ATOM 734 C CA . TYR A 1 95 ? -15.641 -4.833 10.474 1.00 96.62 95 TYR A CA 1
ATOM 735 C C . TYR A 1 95 ? -16.095 -5.899 11.476 1.00 96.62 95 TYR A C 1
ATOM 737 O O . TYR A 1 95 ? -17.077 -5.686 12.182 1.00 96.62 95 TYR A O 1
ATOM 745 N N . GLY A 1 96 ? -15.351 -7.001 11.604 1.00 95.44 96 GLY A N 1
ATOM 746 C CA . GLY A 1 96 ? -15.614 -8.027 12.612 1.00 95.44 96 GLY A CA 1
ATOM 747 C C . GLY A 1 96 ? -15.553 -7.478 14.041 1.00 95.44 96 GLY A C 1
ATOM 748 O O . GLY A 1 96 ? -16.435 -7.779 14.844 1.00 95.44 96 GLY A O 1
ATOM 749 N N . LEU A 1 97 ? -14.569 -6.623 14.347 1.00 93.38 97 LEU A N 1
ATOM 750 C CA . LEU A 1 97 ? -14.491 -5.925 15.634 1.00 93.38 97 LEU A CA 1
ATOM 751 C C . LEU A 1 97 ? -15.683 -4.997 15.869 1.00 93.38 97 LEU A C 1
ATOM 753 O O . LEU A 1 97 ? -16.244 -5.020 16.958 1.00 93.38 97 LEU A O 1
ATOM 757 N N . ASN A 1 98 ? -16.092 -4.218 14.866 1.00 92.19 98 ASN A N 1
ATOM 758 C CA . ASN A 1 98 ? -17.258 -3.344 14.968 1.00 92.19 98 ASN A CA 1
ATOM 759 C C . ASN A 1 98 ? -18.527 -4.161 15.219 1.00 92.19 98 ASN A C 1
ATOM 761 O O . ASN A 1 98 ? -19.277 -3.845 16.133 1.00 92.19 98 ASN A O 1
ATOM 765 N N . MET A 1 99 ? -18.748 -5.241 14.463 1.00 94.19 99 MET A N 1
ATOM 766 C CA . MET A 1 99 ? -19.895 -6.128 14.678 1.00 94.19 99 MET A CA 1
ATOM 767 C C . MET A 1 99 ? -19.874 -6.755 16.074 1.00 94.19 99 MET A C 1
ATOM 769 O O . MET A 1 99 ? -20.910 -6.819 16.723 1.00 94.19 99 MET A O 1
ATOM 773 N N . ASN A 1 100 ? -18.705 -7.165 16.571 1.00 88.50 100 ASN A N 1
ATOM 774 C CA . ASN A 1 100 ? -18.574 -7.662 17.938 1.00 88.50 100 ASN A CA 1
ATOM 775 C C . ASN A 1 100 ? -18.922 -6.566 18.961 1.00 88.50 100 ASN A C 1
ATOM 777 O O . ASN A 1 100 ? -19.783 -6.780 19.805 1.00 88.50 100 ASN A O 1
ATOM 781 N N . ALA A 1 101 ? -18.356 -5.365 18.814 1.00 87.12 101 ALA A N 1
ATOM 782 C CA . ALA A 1 101 ? -18.630 -4.222 19.682 1.00 87.12 101 ALA A CA 1
ATOM 783 C C . ALA A 1 101 ? -20.106 -3.776 19.685 1.00 87.12 101 ALA A C 1
ATOM 785 O O . ALA A 1 101 ? -20.552 -3.199 20.670 1.00 87.12 101 ALA A O 1
ATOM 786 N N . PHE A 1 102 ? -20.867 -4.038 18.615 1.00 79.88 102 PHE A N 1
ATOM 787 C CA . PHE A 1 102 ? -22.317 -3.807 18.585 1.00 79.88 102 PHE A CA 1
ATOM 788 C C . PHE A 1 102 ? -23.132 -4.930 19.232 1.00 79.88 102 PHE A C 1
ATOM 790 O O . PHE A 1 102 ? -24.226 -4.677 19.728 1.00 79.88 102 PHE A O 1
ATOM 797 N N . CYS A 1 103 ? -22.645 -6.168 19.175 1.00 79.12 103 CYS A N 1
ATOM 798 C CA . CYS A 1 103 ? -23.410 -7.345 19.584 1.00 79.12 103 CYS A CA 1
ATOM 799 C C . CYS A 1 103 ? -23.147 -7.782 21.029 1.00 79.12 103 CYS A C 1
ATOM 801 O O . CYS A 1 103 ? -23.903 -8.611 21.536 1.00 79.12 103 CYS A O 1
ATOM 803 N N . VAL A 1 104 ? -22.096 -7.279 21.685 1.00 80.69 104 VAL A N 1
ATOM 804 C CA . VAL A 1 104 ? -21.796 -7.615 23.081 1.00 80.69 104 VAL A CA 1
ATOM 805 C C . VAL A 1 104 ? -21.635 -6.359 23.929 1.00 80.69 104 VAL A C 1
ATOM 807 O O . VAL A 1 104 ? -20.812 -5.488 23.649 1.00 80.69 104 VAL A O 1
ATOM 810 N N . ASP A 1 105 ? -22.417 -6.292 25.003 1.00 75.31 105 ASP A N 1
ATOM 811 C CA . ASP A 1 105 ? -22.260 -5.258 26.015 1.00 75.31 105 ASP A CA 1
ATOM 812 C C . ASP A 1 105 ? -21.067 -5.609 26.908 1.00 75.31 105 ASP A C 1
ATOM 814 O O . ASP A 1 105 ? -20.958 -6.723 27.426 1.00 75.31 105 ASP A O 1
ATOM 818 N N . PHE A 1 106 ? -20.165 -4.647 27.104 1.00 76.12 106 PHE A N 1
ATOM 819 C CA . PHE A 1 106 ? -19.063 -4.753 28.057 1.00 76.12 106 PHE A CA 1
ATOM 820 C C . PHE A 1 106 ? -19.475 -4.051 29.356 1.00 76.12 106 PHE A C 1
ATOM 822 O O . PHE A 1 106 ? -19.281 -2.839 29.464 1.00 76.12 106 PHE A O 1
ATOM 829 N N . PRO A 1 107 ? -20.040 -4.765 30.350 1.00 74.56 107 PRO A N 1
ATOM 830 C CA . PRO A 1 107 ? -20.558 -4.139 31.569 1.00 74.56 107 PRO A CA 1
ATOM 831 C C . PRO A 1 107 ? -19.471 -3.420 32.385 1.00 74.56 107 PRO A C 1
ATOM 833 O O . PRO A 1 107 ? -19.746 -2.394 32.997 1.00 74.56 107 PRO A O 1
ATOM 836 N N . GLU A 1 108 ? -18.228 -3.907 32.331 1.00 72.31 108 GLU A N 1
ATOM 837 C CA . GLU A 1 108 ? -17.046 -3.271 32.943 1.00 72.31 108 GLU A CA 1
ATOM 838 C C . GLU A 1 108 ? -16.293 -2.348 31.963 1.00 72.31 108 GLU A C 1
ATOM 840 O O . GLU A 1 108 ? -15.150 -1.949 32.197 1.00 72.31 108 GLU A O 1
ATOM 845 N N . GLY A 1 109 ? -16.904 -2.034 30.818 1.00 76.62 109 GLY A N 1
ATOM 846 C CA . GLY A 1 109 ? -16.334 -1.151 29.815 1.00 76.62 109 GLY A CA 1
ATOM 847 C C . GLY A 1 109 ? -16.174 0.281 30.345 1.00 76.62 109 GLY A C 1
ATOM 848 O O . GLY A 1 109 ? -16.966 0.745 31.171 1.00 76.62 109 GLY A O 1
ATOM 849 N N . PRO A 1 110 ? -15.159 1.028 29.880 1.00 76.38 110 PRO A N 1
ATOM 850 C CA . PRO A 1 110 ? -14.954 2.408 30.295 1.00 76.38 110 PRO A CA 1
ATOM 851 C C . PRO A 1 110 ? -16.103 3.309 29.818 1.00 76.38 110 PRO A C 1
ATOM 853 O O . PRO A 1 110 ? -16.132 3.777 28.682 1.00 76.38 110 PRO A O 1
ATOM 856 N N . MET A 1 111 ? -17.054 3.575 30.712 1.00 79.81 111 MET A N 1
ATOM 857 C CA . MET A 1 111 ? -18.147 4.519 30.491 1.00 79.81 111 MET A CA 1
ATOM 858 C C . MET A 1 111 ? -17.719 5.942 30.861 1.00 79.81 111 MET A C 1
ATOM 860 O O . MET A 1 111 ? -16.911 6.152 31.768 1.00 79.81 111 MET A O 1
ATOM 864 N N . THR A 1 112 ? -18.321 6.951 30.224 1.00 80.38 112 THR A N 1
ATOM 865 C CA . THR A 1 112 ? -18.104 8.372 30.563 1.00 80.38 112 THR A CA 1
ATOM 866 C C . THR A 1 112 ? -18.335 8.647 32.050 1.00 80.38 112 THR A C 1
ATOM 868 O O . THR A 1 112 ? -17.637 9.453 32.666 1.00 80.38 112 THR A O 1
ATOM 871 N N . GLU A 1 113 ? -19.298 7.948 32.648 1.00 79.62 113 GLU A N 1
ATOM 872 C CA . GLU A 1 113 ? -19.580 8.052 34.073 1.00 79.62 113 GLU A CA 1
ATOM 873 C C . GLU A 1 113 ? -18.455 7.468 34.940 1.00 79.62 113 GLU A C 1
ATOM 875 O O . GLU A 1 113 ? -18.099 8.073 35.948 1.00 79.62 113 GLU A O 1
ATOM 880 N N . SER A 1 114 ? -17.831 6.361 34.526 1.00 79.62 114 SER A N 1
ATOM 881 C CA . SER A 1 114 ? -16.692 5.750 35.224 1.00 79.62 114 SER A CA 1
ATOM 882 C C . SER A 1 114 ? -15.496 6.705 35.293 1.00 79.62 114 SER A C 1
ATOM 884 O O . SER A 1 114 ? -14.898 6.864 36.358 1.00 79.62 114 SER A O 1
ATOM 886 N N . PHE A 1 115 ? -15.203 7.425 34.203 1.00 84.50 115 PHE A N 1
ATOM 887 C CA . PHE A 1 115 ? -14.171 8.471 34.196 1.00 84.50 115 PHE A CA 1
ATOM 888 C C . PHE A 1 115 ? -14.521 9.643 35.121 1.00 84.50 115 PHE A C 1
ATOM 890 O O . PHE A 1 115 ? -13.654 10.155 35.828 1.00 84.50 115 PHE A O 1
ATOM 897 N N . ARG A 1 116 ? -15.799 10.048 35.169 1.00 85.88 116 ARG A N 1
ATOM 898 C CA . ARG A 1 116 ? -16.264 11.093 36.095 1.00 85.88 116 ARG A CA 1
ATOM 899 C C . ARG A 1 116 ? -16.096 10.666 37.556 1.00 85.88 116 ARG A C 1
ATOM 901 O O . ARG A 1 116 ? -15.597 11.453 38.353 1.00 85.88 116 ARG A O 1
ATOM 908 N N . ARG A 1 117 ? -16.474 9.429 37.903 1.00 84.44 117 ARG A N 1
ATOM 909 C CA . ARG A 1 117 ? -16.312 8.876 39.261 1.00 84.44 117 ARG A CA 1
ATOM 910 C C . ARG A 1 117 ? -14.841 8.780 39.660 1.00 84.44 117 ARG A C 1
ATOM 912 O O . ARG A 1 117 ? -14.506 9.104 40.793 1.00 84.44 117 ARG A O 1
ATOM 919 N N . MET A 1 118 ? -13.965 8.379 38.736 1.00 86.31 118 MET A N 1
ATOM 920 C CA . MET A 1 118 ? -12.519 8.355 38.974 1.00 86.31 118 MET A CA 1
ATOM 921 C C . MET A 1 118 ? -11.987 9.755 39.292 1.00 86.31 118 MET A C 1
ATOM 923 O O . MET A 1 118 ? -11.314 9.918 40.302 1.00 86.31 118 MET A O 1
ATOM 927 N N . LYS A 1 119 ? -12.362 10.763 38.493 1.00 88.44 119 LYS A N 1
ATOM 928 C CA . LYS A 1 119 ? -11.942 12.153 38.707 1.00 88.44 119 LYS A CA 1
ATOM 929 C C . LYS A 1 119 ? -12.418 12.710 40.053 1.00 88.44 119 LYS A C 1
ATOM 931 O O . LYS A 1 119 ? -11.629 13.306 40.774 1.00 88.44 119 LYS A O 1
ATOM 936 N N . LEU A 1 120 ? -13.676 12.454 40.422 1.00 88.62 120 L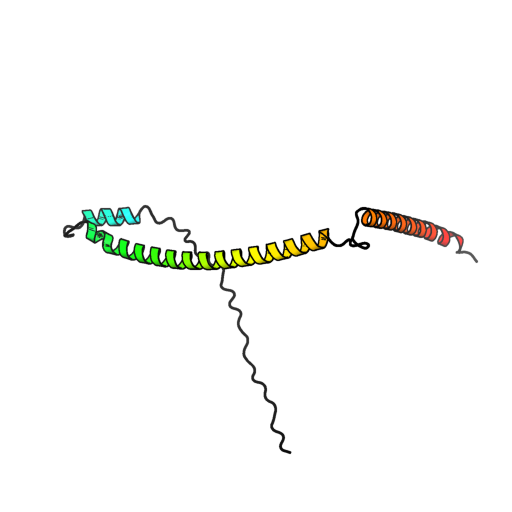EU A N 1
ATOM 937 C CA . LEU A 1 120 ? -14.217 12.848 41.730 1.00 88.62 120 LEU A CA 1
ATOM 938 C C . LEU A 1 120 ? -13.464 12.182 42.886 1.00 88.62 120 LEU A C 1
ATOM 940 O O . LEU A 1 120 ? -13.136 12.841 43.865 1.00 88.62 120 LEU A O 1
ATOM 944 N N . ARG A 1 121 ? -13.136 10.892 42.762 1.00 87.62 121 ARG A N 1
ATOM 945 C CA . ARG A 1 121 ? -12.372 10.166 43.784 1.00 87.62 121 ARG A CA 1
ATOM 946 C C . ARG A 1 121 ? -10.946 10.701 43.928 1.00 87.62 121 ARG A C 1
ATOM 948 O O . ARG A 1 121 ? -10.417 10.727 45.033 1.00 87.62 121 ARG A O 1
ATOM 955 N N . GLU A 1 122 ? -10.334 11.124 42.826 1.00 88.19 122 GLU A N 1
ATOM 956 C CA . GLU A 1 122 ? -9.016 11.767 42.810 1.00 88.19 122 GLU A CA 1
ATOM 957 C C . GLU A 1 122 ? -9.054 13.142 43.493 1.00 88.19 122 GLU A C 1
ATOM 959 O O . GLU A 1 122 ? -8.186 13.453 44.307 1.00 88.19 122 GLU A O 1
ATOM 964 N N . GLU A 1 123 ? -10.091 13.938 43.213 1.00 88.19 123 GLU A N 1
ATOM 965 C CA . GLU A 1 123 ? -10.336 15.234 43.856 1.00 88.19 123 GLU A CA 1
ATOM 966 C C . GLU A 1 123 ? -10.579 15.070 45.365 1.00 88.19 123 GLU A C 1
ATOM 968 O O . GLU A 1 123 ? -9.971 15.782 46.162 1.00 88.19 123 GLU A O 1
ATOM 973 N N . GLU A 1 124 ? -11.395 14.094 45.777 1.00 85.94 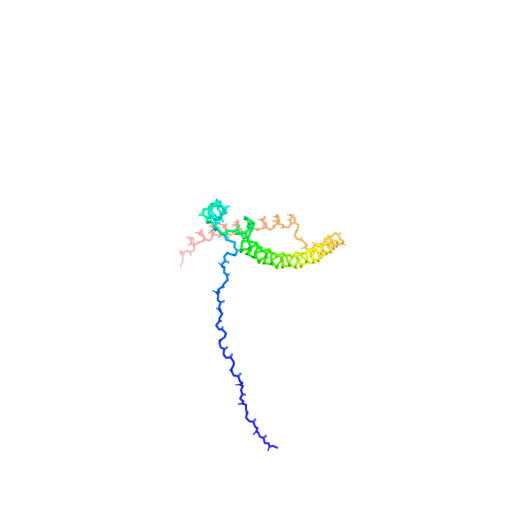124 GLU A N 1
ATOM 974 C CA . GLU A 1 124 ? -11.626 13.766 47.189 1.00 85.94 124 GLU A CA 1
ATOM 975 C C . GLU A 1 124 ? -10.344 13.303 47.886 1.00 85.94 124 GLU A C 1
ATOM 977 O O . GLU A 1 124 ? -10.032 13.805 48.964 1.00 85.94 124 GLU A O 1
ATOM 982 N N . GLN A 1 125 ? -9.565 12.412 47.261 1.00 84.25 125 GLN A N 1
ATOM 983 C CA . GLN A 1 125 ? -8.295 11.930 47.809 1.00 84.25 125 GLN A CA 1
ATOM 984 C C . GLN A 1 125 ? -7.287 13.064 47.994 1.00 84.25 125 GLN A C 1
ATOM 986 O O . GLN A 1 125 ? -6.693 13.173 49.068 1.00 84.25 125 GLN A O 1
ATOM 991 N N . GLN A 1 126 ? -7.143 13.941 46.996 1.00 83.06 126 GLN A N 1
ATOM 992 C CA . GLN A 1 126 ? -6.294 15.129 47.092 1.00 83.06 126 GLN A CA 1
ATOM 993 C C . GLN A 1 126 ?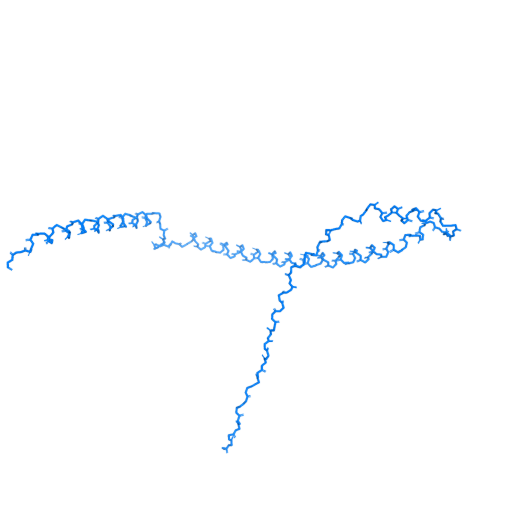 -6.767 16.091 48.182 1.00 83.06 126 GLN A C 1
ATOM 995 O O . GLN A 1 126 ? -5.952 16.723 48.854 1.00 83.06 126 GLN A O 1
ATOM 1000 N N . ASN A 1 127 ? -8.079 16.225 48.373 1.00 81.19 127 ASN A N 1
ATOM 1001 C CA . ASN A 1 127 ? -8.614 17.091 49.413 1.00 81.19 127 ASN A CA 1
ATOM 1002 C C . ASN A 1 127 ? -8.386 16.490 50.809 1.00 81.19 127 ASN A C 1
ATOM 1004 O O . ASN A 1 127 ? -7.990 17.208 51.726 1.00 81.19 127 ASN A O 1
ATOM 1008 N N . THR A 1 128 ? -8.550 15.171 50.970 1.00 81.88 128 THR A N 1
ATOM 1009 C CA . THR A 1 128 ? -8.232 14.470 52.225 1.00 81.88 128 THR A CA 1
ATOM 1010 C C . THR A 1 128 ? -6.742 14.468 52.547 1.00 81.88 128 THR A C 1
ATOM 1012 O O . THR A 1 128 ? -6.394 14.651 53.709 1.00 81.88 128 THR A O 1
ATOM 1015 N N . SER A 1 129 ? -5.852 14.324 51.560 1.00 77.44 129 SER A N 1
ATOM 1016 C CA . SER A 1 129 ? -4.406 14.391 51.798 1.00 77.44 129 SER A CA 1
ATOM 1017 C C . SER A 1 129 ? -3.964 15.802 52.192 1.00 77.44 129 SER A C 1
ATOM 1019 O O . SER A 1 129 ? -3.220 15.959 53.155 1.00 77.44 129 SER A O 1
ATOM 1021 N N . ARG A 1 130 ? -4.504 16.841 51.540 1.00 76.75 130 ARG A N 1
ATOM 1022 C CA . ARG A 1 130 ? -4.277 18.245 51.926 1.00 76.75 130 ARG A CA 1
ATOM 1023 C C . ARG A 1 130 ? -4.812 18.576 53.318 1.00 76.75 130 ARG A C 1
ATOM 1025 O O . ARG A 1 130 ? -4.209 19.377 54.030 1.00 76.75 130 ARG A O 1
ATOM 1032 N N . LEU A 1 131 ? -5.954 18.004 53.702 1.00 74.81 131 LEU A N 1
ATOM 1033 C CA . LEU A 1 131 ? -6.513 18.183 55.041 1.00 74.81 131 LEU A CA 1
ATOM 1034 C C . LEU A 1 131 ? -5.655 17.474 56.097 1.00 74.81 131 LEU A C 1
ATOM 1036 O O . LEU A 1 131 ? -5.364 18.077 57.125 1.00 74.81 131 LEU A O 1
ATOM 1040 N N . ALA A 1 132 ? -5.197 16.251 55.816 1.00 73.00 132 ALA A N 1
ATOM 1041 C CA . ALA A 1 132 ? -4.316 15.488 56.696 1.00 73.00 132 ALA A CA 1
ATOM 1042 C C . ALA A 1 132 ? -2.959 16.183 56.920 1.00 73.00 132 ALA A C 1
ATOM 1044 O O . ALA A 1 132 ? -2.492 16.241 58.055 1.00 73.00 132 ALA A O 1
ATOM 1045 N N . GLU A 1 133 ? -2.357 16.769 55.878 1.00 65.44 133 GLU A N 1
ATOM 1046 C CA . GLU A 1 133 ? -1.131 17.578 55.996 1.00 65.44 133 GLU A CA 1
ATOM 1047 C C . GLU A 1 133 ? -1.335 18.824 56.870 1.00 65.44 133 GLU A C 1
ATOM 1049 O O . GLU A 1 133 ? -0.472 19.164 57.677 1.00 65.44 133 GLU A O 1
ATOM 1054 N N . ARG A 1 134 ? -2.494 19.488 56.759 1.00 64.12 134 ARG A N 1
ATOM 1055 C CA . ARG A 1 134 ? -2.831 20.650 57.597 1.00 64.12 134 ARG A CA 1
ATOM 1056 C C . ARG A 1 134 ? -3.025 20.281 59.063 1.00 64.12 134 ARG A C 1
ATOM 1058 O O . ARG A 1 134 ? -2.561 21.015 59.923 1.00 64.12 134 ARG A O 1
ATOM 1065 N N . THR A 1 135 ? -3.685 19.161 59.351 1.00 60.38 135 THR A N 1
ATOM 1066 C CA . THR A 1 135 ? -3.885 18.693 60.732 1.00 60.38 135 THR A CA 1
ATOM 1067 C C . THR A 1 135 ? -2.609 18.117 61.345 1.00 60.38 135 THR A C 1
ATOM 1069 O O . THR A 1 135 ? -2.386 18.278 62.537 1.00 60.38 135 THR A O 1
ATOM 1072 N N . ALA A 1 136 ? -1.737 17.487 60.550 1.00 59.28 136 ALA A N 1
ATOM 1073 C CA . ALA A 1 136 ? -0.454 16.976 61.035 1.00 59.28 136 ALA A CA 1
ATOM 1074 C C . ALA A 1 136 ? 0.514 18.104 61.441 1.00 59.28 136 ALA A C 1
ATOM 1076 O O . ALA A 1 136 ? 1.278 17.931 62.383 1.00 59.28 136 ALA A O 1
ATOM 1077 N N . GLY A 1 137 ? 0.452 19.263 60.775 1.00 55.72 137 GLY A N 1
ATOM 1078 C CA . GLY A 1 137 ? 1.247 20.440 61.143 1.00 55.72 137 GLY A CA 1
ATOM 1079 C C . GLY A 1 137 ? 0.791 21.162 62.419 1.00 55.72 137 GLY A C 1
ATOM 1080 O O . GLY A 1 137 ? 1.576 21.919 62.978 1.00 55.72 137 GLY A O 1
ATOM 1081 N N . ASP A 1 138 ? -0.443 20.933 62.876 1.00 55.72 138 ASP A N 1
ATOM 1082 C CA . ASP A 1 138 ? -1.040 21.589 64.056 1.00 55.72 138 ASP A CA 1
ATOM 1083 C C . ASP A 1 138 ? -0.850 20.755 65.342 1.00 55.72 138 ASP A C 1
ATOM 1085 O O . ASP A 1 138 ? -0.656 21.288 66.433 1.00 55.72 138 ASP A O 1
ATOM 1089 N N . VAL A 1 139 ? -0.820 19.421 65.215 1.00 55.38 139 VAL A N 1
ATOM 1090 C CA . VAL A 1 139 ? -0.658 18.494 66.353 1.00 55.38 139 VAL A CA 1
ATOM 1091 C C . VAL A 1 139 ? 0.770 18.504 66.917 1.00 55.38 139 VAL A C 1
ATOM 1093 O O . VAL A 1 139 ? 0.950 18.377 68.127 1.00 55.38 139 VAL A O 1
ATOM 1096 N N . ASP A 1 140 ? 1.790 18.716 66.080 1.00 53.25 140 ASP A N 1
ATOM 1097 C CA . ASP A 1 140 ? 3.199 18.669 66.511 1.00 53.25 140 ASP A CA 1
ATOM 1098 C C . ASP A 1 140 ? 3.588 19.857 67.423 1.00 53.25 140 ASP A C 1
ATOM 1100 O O . ASP A 1 140 ? 4.540 19.779 68.204 1.00 53.25 140 ASP A O 1
ATOM 1104 N N . THR A 1 141 ? 2.817 20.953 67.387 1.00 55.16 141 THR A N 1
ATOM 1105 C CA . THR A 1 141 ? 3.044 22.130 68.240 1.00 55.16 141 THR A CA 1
ATOM 1106 C C . THR A 1 141 ? 2.467 22.018 69.652 1.00 55.16 141 THR A C 1
ATOM 1108 O O . THR A 1 141 ? 2.938 22.734 70.534 1.00 55.16 141 THR A O 1
ATOM 1111 N N . GLU A 1 142 ? 1.509 21.119 69.910 1.00 54.81 142 GLU A N 1
ATOM 1112 C CA . GLU A 1 142 ? 0.859 21.002 71.230 1.00 54.81 142 GLU A CA 1
ATOM 1113 C C . GLU A 1 142 ? 1.348 19.815 72.084 1.00 54.81 142 GLU A C 1
ATOM 1115 O O . GLU A 1 142 ? 1.155 19.825 73.298 1.00 54.81 142 GLU A O 1
ATOM 1120 N N . THR A 1 143 ? 2.036 18.815 71.515 1.00 56.81 143 THR A N 1
ATOM 1121 C CA . THR A 1 143 ? 2.511 17.634 72.276 1.00 56.81 143 THR A CA 1
ATOM 1122 C C . THR A 1 143 ? 3.953 17.704 72.793 1.00 56.81 143 THR A C 1
ATOM 1124 O O . THR A 1 143 ? 4.395 16.789 73.487 1.00 56.81 143 THR A O 1
ATOM 1127 N N . THR A 1 144 ? 4.695 18.784 72.534 1.00 58.06 144 THR A N 1
ATOM 1128 C CA . THR A 1 144 ? 6.070 18.953 73.043 1.00 58.06 144 THR A CA 1
ATOM 1129 C C . THR A 1 144 ? 6.073 19.724 74.364 1.00 58.06 144 THR A C 1
ATOM 1131 O O . THR A 1 144 ? 6.475 20.872 74.369 1.00 58.06 144 THR A O 1
ATOM 1134 N N . PHE A 1 145 ? 5.601 19.137 75.470 1.00 47.03 145 PHE A N 1
ATOM 1135 C CA . PHE A 1 145 ? 5.982 19.490 76.856 1.00 47.03 145 PHE A CA 1
ATOM 1136 C C . PHE A 1 145 ? 5.350 18.486 77.837 1.00 47.03 145 PHE A C 1
ATOM 1138 O O . PHE A 1 145 ? 4.218 18.685 78.273 1.00 47.03 145 PHE A O 1
ATOM 1145 N N . MET A 1 146 ? 6.095 17.436 78.203 1.00 46.09 146 MET A N 1
ATOM 1146 C CA . MET A 1 146 ? 6.099 16.796 79.531 1.00 46.09 146 MET A CA 1
ATOM 1147 C C . MET A 1 146 ? 7.442 16.106 79.759 1.00 46.09 146 MET A C 1
ATOM 1149 O O . MET A 1 146 ? 7.912 15.423 78.823 1.00 46.09 146 MET A O 1
#